Protein AF-A0A958IXK3-F1 (afdb_monomer)

Sequence (71 aa):
GEAPFIRQATLSVWENAAAIREYAYKNPDHIDAMRRTRSENWYSEELFARFLPIGSAGKWNGVDPLAKLFR

Structure (mmCIF, N/CA/C/O backbone):
data_AF-A0A958IXK3-F1
#
_entry.id   AF-A0A958IXK3-F1
#
loop_
_atom_site.group_PDB
_atom_site.id
_atom_site.type_symbol
_atom_site.label_atom_id
_atom_site.label_alt_id
_atom_site.label_comp_id
_atom_site.label_asym_id
_atom_site.label_entity_id
_atom_site.label_seq_id
_atom_site.pdbx_PDB_ins_code
_atom_site.Cartn_x
_atom_site.Cartn_y
_atom_site.Cartn_z
_atom_site.occupancy
_atom_site.B_iso_or_equiv
_atom_site.auth_seq_id
_atom_site.auth_comp_id
_atom_site.auth_asym_id
_atom_site.auth_atom_id
_atom_site.pdbx_PDB_model_num
ATOM 1 N N . GLY A 1 1 ? -5.533 -7.874 -13.409 1.00 55.03 1 GLY A N 1
ATOM 2 C CA . GLY A 1 1 ? -4.654 -8.380 -12.334 1.00 55.03 1 GLY A CA 1
ATOM 3 C C . GLY A 1 1 ? -4.350 -9.836 -12.594 1.00 55.03 1 GLY A C 1
ATOM 4 O O . GLY A 1 1 ? -5.202 -10.681 -12.349 1.00 55.03 1 GLY A O 1
ATOM 5 N N . GLU A 1 2 ? -3.190 -10.118 -13.178 1.00 57.00 2 GLU A N 1
ATOM 6 C CA . GLU A 1 2 ? -2.822 -11.450 -13.666 1.00 57.00 2 GLU A CA 1
ATOM 7 C C . GLU A 1 2 ? -2.561 -12.420 -12.493 1.00 57.00 2 GLU A C 1
ATOM 9 O O . GLU A 1 2 ? -1.456 -12.513 -11.973 1.00 57.00 2 GLU A O 1
ATOM 14 N N . ALA A 1 3 ? -3.605 -13.135 -12.063 1.00 61.84 3 ALA A N 1
ATOM 15 C CA . ALA A 1 3 ? -3.566 -14.286 -11.151 1.00 61.84 3 ALA A CA 1
ATOM 16 C C . ALA A 1 3 ? -2.982 -14.051 -9.728 1.00 61.84 3 ALA A C 1
ATOM 18 O O . ALA A 1 3 ? -1.890 -14.535 -9.421 1.00 61.84 3 ALA A O 1
ATOM 19 N N . PRO A 1 4 ? -3.742 -13.441 -8.794 1.00 59.00 4 PRO A N 1
ATOM 20 C CA . PRO A 1 4 ? -3.320 -13.230 -7.397 1.00 59.00 4 PRO A CA 1
ATOM 21 C C . PRO A 1 4 ? -3.115 -14.521 -6.578 1.00 59.00 4 PRO A C 1
ATOM 23 O O . PRO A 1 4 ? -2.563 -14.471 -5.487 1.00 59.00 4 PRO A O 1
ATOM 26 N N . PHE A 1 5 ? -3.546 -15.680 -7.088 1.00 63.00 5 PHE A N 1
ATOM 27 C CA . PHE A 1 5 ? -3.286 -16.990 -6.472 1.00 63.00 5 PHE A CA 1
ATOM 28 C C . PHE A 1 5 ? -1.958 -17.622 -6.917 1.00 63.00 5 PHE A C 1
ATOM 30 O O . PHE A 1 5 ? -1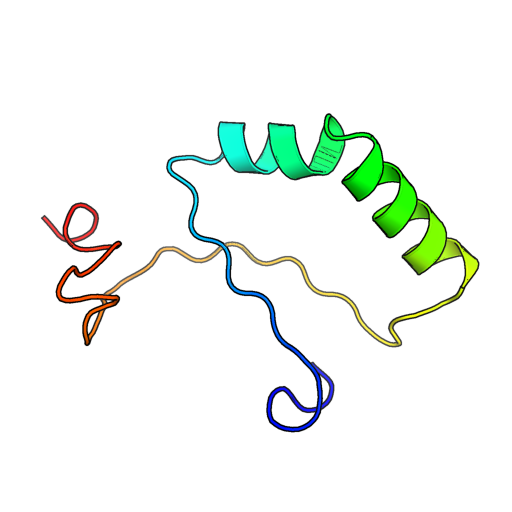.513 -18.591 -6.312 1.00 63.00 5 PHE A O 1
ATOM 37 N N . ILE A 1 6 ? -1.344 -17.099 -7.985 1.00 64.12 6 ILE A N 1
ATOM 38 C CA . ILE A 1 6 ? -0.093 -17.613 -8.568 1.00 64.12 6 ILE A CA 1
ATOM 39 C C . ILE A 1 6 ? 1.040 -16.593 -8.391 1.00 64.12 6 ILE A C 1
ATOM 41 O O . ILE A 1 6 ? 2.202 -16.972 -8.269 1.00 64.12 6 ILE A O 1
ATOM 45 N N . ARG A 1 7 ? 0.717 -15.295 -8.350 1.00 66.12 7 ARG A N 1
ATOM 46 C CA . ARG A 1 7 ? 1.682 -14.207 -8.169 1.00 66.12 7 ARG A CA 1
ATOM 47 C C . ARG A 1 7 ? 1.546 -13.583 -6.785 1.00 66.12 7 ARG A C 1
ATOM 49 O O . ARG A 1 7 ? 0.440 -13.420 -6.278 1.00 66.12 7 ARG A O 1
ATOM 56 N N . GLN A 1 8 ? 2.683 -13.219 -6.194 1.00 74.69 8 GLN A N 1
ATOM 57 C CA . GLN A 1 8 ? 2.738 -12.547 -4.899 1.00 74.69 8 GLN A CA 1
ATOM 58 C C . GLN A 1 8 ? 1.909 -11.256 -4.931 1.00 74.69 8 GLN A C 1
ATOM 60 O O . GLN A 1 8 ? 2.073 -10.426 -5.824 1.00 74.69 8 GLN A O 1
ATOM 65 N N . ALA A 1 9 ? 1.053 -11.080 -3.926 1.00 73.25 9 ALA A N 1
ATOM 66 C CA . ALA A 1 9 ? 0.340 -9.837 -3.680 1.00 73.25 9 ALA A CA 1
ATOM 67 C C . ALA A 1 9 ? 0.802 -9.254 -2.345 1.00 73.25 9 ALA A C 1
ATOM 69 O O . ALA A 1 9 ? 0.874 -9.960 -1.339 1.00 73.25 9 ALA A O 1
ATOM 70 N N . THR A 1 10 ? 1.093 -7.957 -2.337 1.00 81.38 10 THR A N 1
ATOM 71 C CA . THR A 1 10 ? 1.393 -7.217 -1.111 1.00 81.38 10 THR A CA 1
ATOM 72 C C . THR A 1 10 ? 0.167 -6.405 -0.729 1.00 81.38 10 THR A C 1
ATOM 74 O O . THR A 1 10 ? -0.346 -5.633 -1.539 1.00 81.38 10 THR A O 1
ATOM 77 N N . LEU A 1 11 ? -0.291 -6.563 0.512 1.00 79.12 11 LEU A N 1
ATOM 78 C CA . LEU A 1 11 ? -1.303 -5.699 1.107 1.00 79.12 11 LEU A CA 1
ATOM 79 C C . LEU A 1 11 ? -0.628 -4.802 2.145 1.00 79.12 11 LEU A C 1
ATOM 81 O O . LEU A 1 11 ? 0.032 -5.301 3.054 1.00 79.12 11 LEU A O 1
ATOM 85 N N . SER A 1 12 ? -0.839 -3.494 2.031 1.00 82.12 12 SER A N 1
ATOM 86 C CA . SER A 1 12 ? -0.324 -2.509 2.983 1.00 82.12 12 SER A CA 1
ATOM 87 C C . SER A 1 12 ? -1.477 -1.701 3.569 1.00 82.12 12 SER A C 1
ATOM 89 O O . SER A 1 12 ? -2.314 -1.183 2.829 1.00 82.12 12 SER A O 1
ATOM 91 N N . VAL A 1 13 ? -1.509 -1.578 4.896 1.00 80.94 13 VAL A N 1
ATOM 92 C CA . VAL A 1 13 ? -2.472 -0.747 5.630 1.00 80.94 13 VAL A CA 1
ATOM 93 C C . VAL A 1 13 ? -1.754 0.513 6.103 1.00 80.94 13 VAL A C 1
ATOM 95 O O . VAL A 1 13 ? -0.664 0.427 6.662 1.00 80.94 13 VAL A O 1
ATOM 98 N N . TRP A 1 14 ? -2.364 1.678 5.882 1.00 85.38 14 TRP A N 1
ATOM 99 C CA . TRP A 1 14 ? -1.780 2.982 6.202 1.00 85.38 14 TRP A CA 1
ATOM 100 C C . TRP A 1 14 ? -2.716 3.781 7.098 1.00 85.38 14 TRP A C 1
ATOM 102 O O . TRP A 1 14 ? -3.932 3.724 6.928 1.00 85.38 14 TRP A O 1
ATOM 112 N N . GLU A 1 15 ? -2.154 4.581 8.003 1.00 83.88 15 GLU A N 1
ATOM 113 C CA . GLU A 1 15 ? -2.951 5.430 8.896 1.00 83.88 15 GLU A CA 1
ATOM 114 C C . GLU A 1 15 ? -3.686 6.550 8.148 1.00 83.88 15 GLU A C 1
ATOM 116 O O . GLU A 1 15 ? -4.780 6.948 8.543 1.00 83.88 15 GLU A O 1
ATOM 121 N N . ASN A 1 16 ? -3.091 7.089 7.076 1.00 86.69 16 ASN A N 1
ATOM 122 C CA . ASN A 1 16 ? -3.678 8.168 6.284 1.00 86.69 16 ASN A CA 1
ATOM 123 C C . ASN A 1 16 ? -3.039 8.299 4.886 1.00 86.69 16 ASN A C 1
ATOM 125 O O . ASN A 1 16 ? -2.008 7.705 4.568 1.00 86.69 16 ASN A O 1
ATOM 129 N N . ALA A 1 17 ? -3.642 9.140 4.040 1.00 86.62 17 ALA A N 1
ATOM 130 C CA . ALA A 1 17 ? -3.185 9.382 2.670 1.00 86.62 17 ALA A CA 1
ATOM 131 C C . ALA A 1 17 ? -1.863 10.170 2.559 1.00 86.62 17 ALA A C 1
ATOM 133 O O . ALA A 1 17 ? -1.279 10.220 1.473 1.00 86.62 17 ALA A O 1
ATOM 134 N N . ALA A 1 18 ? -1.405 10.836 3.625 1.00 90.38 18 ALA A N 1
ATOM 135 C CA . ALA A 1 18 ? -0.093 11.483 3.630 1.00 90.38 18 ALA A CA 1
ATOM 136 C C . ALA A 1 18 ? 1.016 10.430 3.756 1.00 90.38 18 ALA A C 1
ATOM 138 O O . ALA A 1 18 ? 1.948 10.461 2.956 1.00 90.38 18 ALA A O 1
ATOM 139 N N . ALA A 1 19 ? 0.840 9.439 4.638 1.00 90.44 19 ALA A N 1
ATOM 140 C CA . ALA A 1 19 ? 1.762 8.312 4.791 1.00 90.44 19 ALA A CA 1
ATOM 141 C C . ALA A 1 19 ? 1.941 7.524 3.479 1.00 90.44 19 ALA A C 1
ATOM 143 O O . ALA A 1 19 ? 3.064 7.212 3.091 1.00 90.44 19 ALA A O 1
ATOM 144 N N . ILE A 1 20 ? 0.851 7.296 2.731 1.00 89.62 20 ILE A N 1
ATOM 145 C CA . ILE A 1 20 ? 0.915 6.662 1.400 1.00 89.62 20 ILE A CA 1
ATOM 146 C C . ILE A 1 20 ? 1.791 7.477 0.444 1.00 89.62 20 ILE A C 1
ATOM 148 O O . ILE A 1 20 ? 2.637 6.923 -0.253 1.00 89.62 20 ILE A O 1
ATOM 152 N N . ARG A 1 21 ? 1.580 8.798 0.381 1.00 89.44 21 ARG A N 1
ATOM 153 C CA . ARG A 1 21 ? 2.322 9.684 -0.531 1.00 89.44 21 ARG A CA 1
ATOM 154 C C . ARG A 1 21 ? 3.798 9.763 -0.170 1.00 89.44 21 ARG A C 1
ATOM 156 O O . ARG A 1 21 ? 4.637 9.803 -1.064 1.00 89.44 21 ARG A O 1
ATOM 163 N N . GLU A 1 22 ? 4.103 9.791 1.118 1.00 92.00 22 GLU A N 1
ATOM 164 C CA . GLU A 1 22 ? 5.473 9.768 1.611 1.00 92.00 22 GLU A CA 1
ATOM 165 C C . GLU A 1 22 ? 6.184 8.474 1.219 1.00 92.00 22 GLU A C 1
ATOM 167 O O . GLU A 1 22 ? 7.245 8.537 0.603 1.00 92.00 22 GLU A O 1
ATOM 172 N N . TYR A 1 23 ? 5.564 7.316 1.445 1.00 88.25 23 TYR A N 1
ATOM 173 C CA . TYR A 1 23 ? 6.129 6.046 0.998 1.00 88.25 23 TYR A CA 1
ATOM 174 C C . TYR A 1 23 ? 6.301 5.989 -0.527 1.00 88.25 23 TYR A C 1
ATOM 176 O O . TYR A 1 23 ? 7.383 5.674 -1.013 1.00 88.25 23 TYR A O 1
ATOM 184 N N . ALA A 1 24 ? 5.262 6.349 -1.286 1.00 87.06 24 ALA A N 1
ATOM 185 C CA . ALA A 1 24 ? 5.269 6.210 -2.738 1.00 87.06 24 ALA A CA 1
ATOM 186 C C . ALA A 1 24 ? 6.309 7.107 -3.429 1.00 87.06 24 ALA A C 1
ATOM 188 O O . ALA A 1 24 ? 6.906 6.691 -4.420 1.00 87.06 24 ALA A O 1
ATOM 189 N N . TYR A 1 25 ? 6.520 8.329 -2.924 1.00 86.06 25 TYR A N 1
ATOM 190 C CA . TYR A 1 25 ? 7.270 9.365 -3.646 1.00 86.06 25 TYR A CA 1
ATOM 191 C C . TYR A 1 25 ? 8.494 9.918 -2.919 1.00 86.06 25 TYR A C 1
ATOM 193 O O . TYR A 1 25 ? 9.240 10.679 -3.530 1.00 86.06 25 TYR A O 1
ATOM 201 N N . LYS A 1 26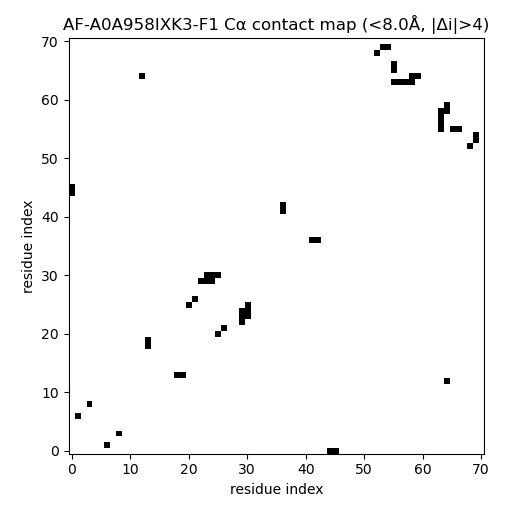 ? 8.706 9.598 -1.637 1.00 89.06 26 LYS A N 1
ATOM 202 C CA . LYS A 1 26 ? 9.882 10.064 -0.881 1.00 89.06 26 LYS A CA 1
ATOM 203 C C . LYS A 1 26 ? 10.820 8.939 -0.459 1.00 89.06 26 LYS A C 1
ATOM 205 O O . LYS A 1 26 ? 11.941 9.235 -0.061 1.00 89.06 26 LYS A O 1
ATOM 210 N N . ASN A 1 27 ? 10.400 7.677 -0.549 1.00 89.38 27 ASN A N 1
ATOM 211 C CA . ASN A 1 27 ? 11.274 6.544 -0.275 1.00 89.38 27 ASN A CA 1
ATOM 212 C C . ASN A 1 27 ? 12.156 6.242 -1.510 1.00 89.38 27 ASN A C 1
ATOM 214 O O . ASN A 1 27 ? 11.603 5.870 -2.549 1.00 89.38 27 ASN A O 1
ATOM 218 N N . PRO A 1 28 ? 13.497 6.368 -1.422 1.00 89.25 28 PRO A N 1
ATOM 219 C CA . PRO A 1 28 ? 14.399 6.126 -2.551 1.00 89.25 28 PRO A CA 1
ATOM 220 C C . PRO A 1 28 ? 14.272 4.722 -3.154 1.00 89.25 28 PRO A C 1
ATOM 222 O O . PRO A 1 28 ? 14.302 4.584 -4.376 1.00 89.25 28 PRO A O 1
ATOM 225 N N . ASP A 1 29 ? 14.055 3.702 -2.322 1.00 90.75 29 ASP A N 1
ATOM 226 C CA . ASP A 1 29 ? 13.942 2.311 -2.770 1.00 90.75 29 ASP A CA 1
ATOM 227 C C . ASP A 1 29 ? 12.652 2.093 -3.565 1.00 90.75 29 ASP A C 1
ATOM 229 O O . ASP A 1 29 ? 12.647 1.442 -4.611 1.00 90.75 29 ASP A O 1
ATOM 233 N N . HIS A 1 30 ? 11.545 2.689 -3.108 1.00 89.31 30 HIS A N 1
ATOM 234 C CA . HIS A 1 30 ? 10.277 2.621 -3.833 1.00 89.31 30 HIS A CA 1
ATOM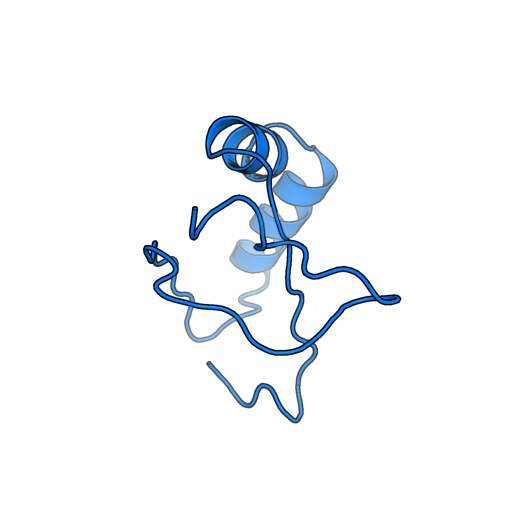 235 C C . HIS A 1 30 ? 10.353 3.380 -5.166 1.00 89.31 30 HIS A C 1
ATOM 237 O O . HIS A 1 30 ? 9.813 2.928 -6.177 1.00 89.31 30 HIS A O 1
ATOM 243 N N . ILE A 1 31 ? 11.055 4.516 -5.197 1.00 91.00 31 ILE A N 1
ATOM 244 C CA . ILE A 1 31 ? 11.288 5.277 -6.430 1.00 91.00 31 ILE A CA 1
ATOM 245 C C . ILE A 1 31 ? 12.100 4.455 -7.436 1.00 91.00 31 ILE A C 1
ATOM 247 O O . ILE A 1 31 ? 11.732 4.419 -8.613 1.00 91.00 31 ILE A O 1
ATOM 251 N N . ASP A 1 32 ? 13.162 3.768 -7.001 1.00 91.94 32 ASP A N 1
ATOM 252 C CA . ASP A 1 32 ? 13.935 2.906 -7.900 1.00 91.94 32 ASP A CA 1
ATOM 253 C C . ASP A 1 32 ? 13.099 1.727 -8.413 1.00 91.94 32 ASP A C 1
ATOM 255 O O . ASP A 1 32 ? 13.103 1.452 -9.614 1.00 91.94 32 ASP A O 1
ATOM 259 N N . ALA A 1 33 ? 12.294 1.101 -7.549 1.00 88.94 33 ALA A N 1
ATOM 260 C CA . ALA A 1 33 ? 11.363 0.057 -7.963 1.00 88.94 33 ALA A CA 1
ATOM 261 C C . ALA A 1 33 ? 10.390 0.560 -9.043 1.00 88.94 33 ALA A C 1
ATOM 263 O O . ALA A 1 33 ? 10.262 -0.073 -10.088 1.00 88.94 33 ALA A O 1
ATOM 264 N N . MET A 1 34 ? 9.770 1.734 -8.859 1.00 87.50 34 MET A N 1
ATOM 265 C CA . MET A 1 34 ? 8.898 2.341 -9.877 1.00 87.50 34 MET A CA 1
ATOM 266 C C . MET A 1 34 ? 9.632 2.603 -11.197 1.00 87.50 34 MET A C 1
ATOM 268 O O . MET A 1 34 ? 9.079 2.367 -12.274 1.00 87.50 34 MET A O 1
ATOM 272 N N . ARG A 1 35 ? 10.874 3.099 -11.135 1.00 89.31 35 ARG A N 1
ATOM 273 C CA . ARG A 1 35 ? 11.702 3.349 -12.322 1.00 89.31 35 ARG A CA 1
ATOM 274 C C . ARG A 1 35 ? 11.961 2.051 -13.086 1.00 89.31 35 ARG A C 1
ATOM 276 O O . ARG A 1 35 ? 11.794 2.029 -14.304 1.00 89.31 35 ARG A O 1
ATOM 283 N N . ARG A 1 36 ? 12.330 0.985 -12.374 1.00 89.38 36 ARG A N 1
ATOM 284 C CA . ARG A 1 36 ? 12.613 -0.334 -12.950 1.00 89.38 36 ARG A CA 1
ATOM 285 C C . ARG A 1 36 ? 11.378 -0.980 -13.557 1.00 89.38 36 ARG A C 1
ATOM 287 O O . ARG A 1 36 ? 11.453 -1.415 -14.701 1.00 89.38 36 ARG A O 1
ATOM 294 N N . THR A 1 37 ? 10.232 -0.921 -12.874 1.00 86.38 37 THR A N 1
ATOM 295 C CA . THR A 1 37 ? 8.938 -1.372 -13.416 1.00 86.38 37 THR A CA 1
ATOM 296 C C . THR A 1 37 ? 8.678 -0.786 -14.803 1.00 86.38 37 THR A C 1
ATOM 298 O O . THR A 1 37 ? 8.273 -1.510 -15.712 1.00 86.38 37 THR A O 1
ATOM 301 N N . ARG A 1 38 ? 8.955 0.515 -14.985 1.00 84.69 38 ARG A N 1
ATOM 302 C CA . ARG A 1 38 ? 8.765 1.217 -16.264 1.00 84.69 38 ARG A CA 1
ATOM 303 C C . ARG A 1 38 ? 9.817 0.863 -17.309 1.00 84.69 38 ARG A C 1
ATOM 305 O O . ARG A 1 38 ? 9.468 0.712 -18.472 1.00 84.69 38 ARG A O 1
ATOM 312 N N . SER A 1 39 ? 11.093 0.763 -16.932 1.00 90.06 39 SER A N 1
ATOM 313 C CA . SER A 1 39 ? 12.161 0.457 -17.896 1.00 90.06 39 SER A CA 1
ATOM 314 C C . SER A 1 39 ? 12.166 -1.001 -18.349 1.00 90.06 39 SER A C 1
ATOM 316 O O . SER A 1 39 ? 12.606 -1.294 -19.454 1.00 90.06 39 SER A O 1
ATOM 318 N N . GLU A 1 40 ? 11.709 -1.910 -17.490 1.00 90.38 40 GLU A N 1
ATOM 319 C CA . GLU A 1 40 ? 11.757 -3.357 -17.712 1.00 90.38 40 GLU A CA 1
ATOM 320 C C . GLU A 1 40 ? 10.394 -3.942 -18.139 1.00 90.38 40 GLU A C 1
ATOM 322 O O . GLU A 1 40 ? 10.302 -5.144 -18.370 1.00 90.38 40 GLU A O 1
ATOM 327 N N . ASN A 1 41 ? 9.342 -3.118 -18.270 1.00 83.75 41 ASN A N 1
ATOM 328 C CA . ASN A 1 41 ? 7.979 -3.534 -18.638 1.00 83.75 41 ASN A CA 1
ATOM 329 C C . ASN A 1 41 ? 7.453 -4.714 -17.796 1.00 83.75 41 ASN A C 1
ATOM 331 O O . ASN A 1 41 ? 6.922 -5.688 -18.329 1.00 83.75 41 ASN A O 1
ATOM 335 N N . TRP A 1 42 ? 7.601 -4.637 -16.468 1.00 82.44 42 TRP A N 1
ATOM 336 C CA . TRP A 1 42 ? 7.235 -5.740 -15.564 1.00 82.44 42 TRP A CA 1
ATOM 337 C C . TRP A 1 42 ? 5.746 -6.104 -15.578 1.00 82.44 42 TRP A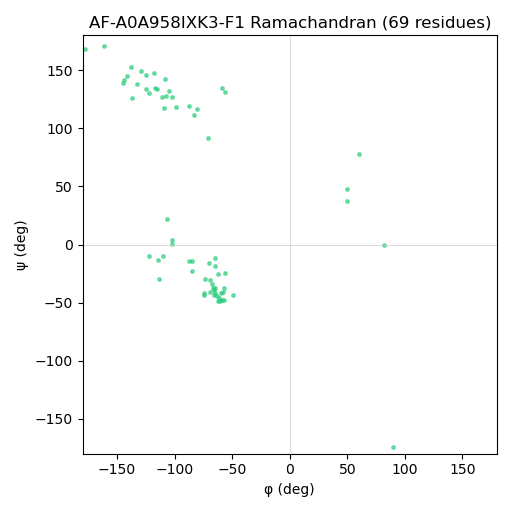 C 1
ATOM 339 O O . TRP A 1 42 ? 5.397 -7.242 -15.259 1.00 82.44 42 TRP A O 1
ATOM 349 N N . TYR A 1 43 ? 4.869 -5.162 -15.932 1.00 78.12 43 TYR A N 1
ATOM 350 C CA . TYR A 1 43 ? 3.424 -5.368 -15.951 1.00 78.12 43 TYR A CA 1
ATOM 351 C C . TYR A 1 43 ? 2.846 -5.039 -17.329 1.00 78.12 43 TYR A C 1
ATOM 353 O O . TYR A 1 43 ? 3.139 -3.991 -17.899 1.00 78.12 43 TYR A O 1
ATOM 361 N N . SER A 1 44 ? 1.991 -5.929 -17.834 1.00 78.31 44 SER A N 1
ATOM 362 C CA . SER A 1 44 ? 1.142 -5.709 -19.014 1.00 78.31 44 SER A CA 1
ATOM 363 C C . SER A 1 44 ? 0.038 -4.678 -18.741 1.00 78.31 44 SER A C 1
ATOM 365 O O . SER A 1 44 ? -0.359 -3.943 -19.641 1.00 78.31 44 SER A O 1
ATOM 367 N N . GLU A 1 45 ? -0.430 -4.605 -17.491 1.00 73.75 45 GLU A N 1
ATOM 368 C CA . GLU A 1 45 ? -1.475 -3.696 -17.017 1.00 73.75 45 GLU A CA 1
ATOM 369 C C . GLU A 1 45 ? -1.183 -3.231 -15.580 1.00 73.75 45 GLU A C 1
ATOM 371 O O . GLU A 1 45 ? -0.773 -4.024 -14.730 1.00 73.75 45 GLU A O 1
ATOM 376 N N . GLU A 1 46 ? -1.465 -1.961 -15.279 1.00 77.00 46 GLU A N 1
ATOM 377 C CA . GLU A 1 46 ? -1.363 -1.375 -13.936 1.00 77.00 46 GLU A CA 1
ATOM 378 C C . GLU A 1 46 ? -2.633 -0.565 -13.620 1.00 77.00 46 GLU A C 1
ATOM 380 O O . GLU A 1 46 ? -3.151 0.152 -14.477 1.00 77.00 46 GLU A O 1
ATOM 385 N N . LEU A 1 47 ? -3.154 -0.674 -12.391 1.00 78.25 47 LEU A N 1
ATOM 386 C CA . LEU A 1 47 ? -4.333 0.069 -11.938 1.00 78.25 47 LEU A CA 1
ATOM 387 C C . LEU A 1 47 ? -4.126 0.616 -10.525 1.00 78.25 47 LEU A C 1
ATOM 389 O O . LEU A 1 47 ? -3.903 -0.142 -9.582 1.00 78.25 47 LEU A O 1
ATOM 393 N N . PHE A 1 48 ? -4.327 1.925 -10.371 1.00 79.12 48 PHE A N 1
ATOM 394 C CA . PHE A 1 48 ? -4.458 2.580 -9.073 1.00 79.12 48 PHE A CA 1
ATOM 395 C C . PHE A 1 48 ? -5.901 3.031 -8.871 1.00 79.12 48 PHE A C 1
ATOM 397 O O . PHE A 1 48 ? -6.403 3.885 -9.598 1.00 79.12 48 PHE A O 1
ATOM 404 N N . ALA A 1 49 ? -6.560 2.488 -7.852 1.00 80.44 49 ALA A N 1
ATOM 405 C CA . ALA A 1 49 ? -7.909 2.880 -7.466 1.00 80.44 49 ALA A CA 1
ATOM 406 C C . ALA A 1 4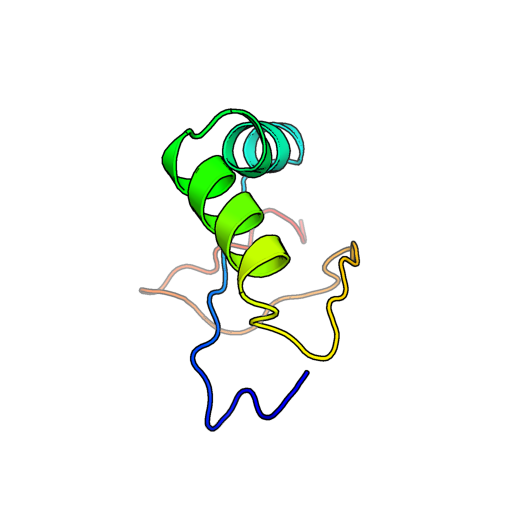9 ? -7.963 3.187 -5.967 1.00 80.44 49 ALA A C 1
ATOM 408 O O . ALA A 1 49 ? -7.216 2.619 -5.169 1.00 80.44 49 ALA A O 1
ATOM 409 N N . ARG A 1 50 ? -8.844 4.114 -5.582 1.00 80.50 50 ARG A N 1
ATOM 410 C CA . ARG A 1 50 ? -9.124 4.433 -4.180 1.00 80.50 50 ARG A CA 1
ATOM 411 C C . ARG A 1 50 ? -10.530 3.973 -3.850 1.00 80.50 50 ARG A C 1
ATOM 413 O O . ARG A 1 50 ? -11.477 4.374 -4.518 1.00 80.50 50 ARG A O 1
ATOM 420 N N . PHE A 1 51 ? -10.644 3.182 -2.797 1.00 82.12 51 PHE A N 1
ATOM 421 C CA . PHE A 1 51 ? -11.916 2.695 -2.286 1.00 82.12 51 PHE A CA 1
ATOM 422 C C . PHE A 1 51 ? -12.117 3.206 -0.866 1.00 82.12 51 PHE A C 1
ATOM 424 O O . PHE A 1 51 ? -11.152 3.361 -0.117 1.00 82.12 51 PHE A O 1
ATOM 431 N N . LEU A 1 52 ? -13.373 3.451 -0.503 1.00 81.94 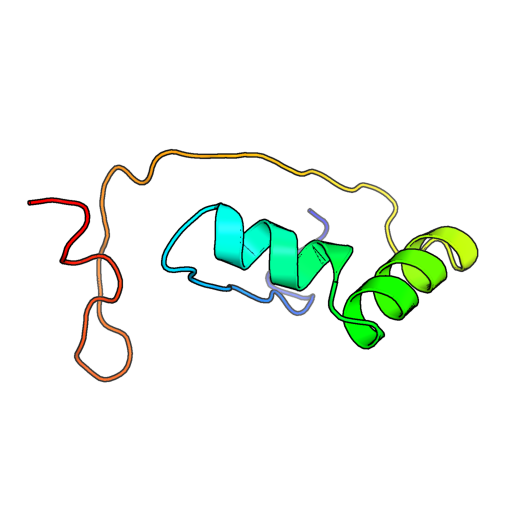52 LEU A N 1
ATOM 432 C CA . LEU A 1 52 ? -13.760 3.615 0.890 1.00 81.94 52 LEU A CA 1
ATOM 433 C C . LEU A 1 52 ? -14.073 2.218 1.449 1.00 81.94 52 LEU A C 1
ATOM 435 O O . LEU A 1 52 ? -14.967 1.560 0.911 1.00 81.94 52 LEU A O 1
ATOM 439 N N . PRO A 1 53 ? -13.360 1.734 2.481 1.00 83.50 53 PRO A N 1
ATOM 440 C CA . PRO A 1 53 ? -13.739 0.496 3.151 1.00 83.50 53 PRO A CA 1
ATOM 441 C C . PRO A 1 53 ? -15.160 0.616 3.716 1.00 83.50 53 PRO A C 1
ATOM 443 O O . PRO A 1 53 ? -15.478 1.619 4.348 1.00 83.50 53 PRO A O 1
ATOM 446 N N . ILE A 1 54 ? -15.999 -0.405 3.509 1.00 90.12 54 ILE A N 1
ATOM 447 C CA . ILE A 1 54 ? -17.381 -0.462 4.036 1.00 90.12 54 ILE A CA 1
ATOM 448 C C . ILE A 1 54 ? -17.568 -1.509 5.146 1.00 90.12 54 ILE A C 1
ATOM 450 O O . ILE A 1 54 ? -18.611 -1.545 5.789 1.00 90.12 54 ILE A O 1
ATOM 454 N N . GLY A 1 55 ? -16.567 -2.363 5.368 1.00 89.88 55 GLY A N 1
ATOM 455 C CA . GLY A 1 55 ? -16.545 -3.348 6.445 1.00 89.88 55 GLY A CA 1
ATOM 456 C C . GLY A 1 55 ? -15.242 -4.151 6.468 1.00 89.88 55 GLY A C 1
ATOM 457 O O . GLY A 1 55 ? -14.455 -4.106 5.518 1.00 89.88 55 GLY A O 1
ATOM 458 N N . SER A 1 56 ? -15.030 -4.893 7.552 1.00 90.31 56 SER A N 1
ATOM 459 C CA . SER A 1 56 ? -13.938 -5.855 7.744 1.00 90.31 56 SER A CA 1
ATOM 460 C C . SER A 1 56 ? -14.465 -7.127 8.407 1.00 90.31 56 SER A C 1
ATOM 462 O O . SER A 1 56 ? -15.454 -7.108 9.139 1.00 90.31 56 SER A O 1
ATOM 464 N N . ALA A 1 57 ? -13.794 -8.250 8.154 1.00 92.50 57 ALA A N 1
ATOM 465 C CA . ALA A 1 57 ? -14.042 -9.506 8.847 1.00 92.50 57 ALA A CA 1
ATOM 466 C C . ALA A 1 57 ? -12.716 -10.230 9.102 1.00 92.50 57 ALA A C 1
ATOM 468 O O . ALA A 1 57 ? -11.804 -10.188 8.276 1.00 92.50 57 ALA A O 1
ATOM 469 N N . GLY A 1 58 ? -12.624 -10.919 10.240 1.00 92.88 58 GLY A N 1
ATOM 470 C CA . GLY A 1 58 ? -11.405 -11.606 10.665 1.00 92.88 58 GLY A CA 1
ATOM 471 C C . GLY A 1 58 ? -10.471 -10.732 11.502 1.00 92.88 58 GLY A C 1
ATOM 472 O O . GLY A 1 58 ? -10.820 -9.632 11.929 1.00 92.88 58 GLY A O 1
ATOM 473 N N . LYS A 1 59 ? -9.295 -11.281 11.818 1.00 93.06 59 LYS A N 1
ATOM 474 C CA . LYS A 1 59 ? -8.298 -10.665 12.700 1.00 93.06 59 LYS A CA 1
ATOM 475 C C . LYS A 1 59 ? -6.894 -11.008 12.220 1.00 93.06 59 LYS A C 1
ATOM 477 O O . LYS A 1 59 ? -6.621 -12.159 11.892 1.00 93.06 59 LYS A O 1
ATOM 482 N N . TRP A 1 60 ? -5.995 -10.034 12.268 1.00 88.88 60 TRP A N 1
ATOM 483 C CA . TRP A 1 60 ? -4.560 -10.228 12.108 1.00 88.88 60 TRP A CA 1
ATOM 484 C C . TRP A 1 60 ? -3.907 -10.269 13.491 1.00 88.88 60 TRP A C 1
ATOM 486 O O . TRP A 1 60 ? -4.017 -9.309 14.251 1.00 88.88 60 TRP A O 1
ATOM 496 N N . ASN A 1 61 ? -3.265 -11.383 13.857 1.00 92.81 61 ASN A N 1
ATOM 497 C CA . ASN A 1 61 ? -2.700 -11.584 15.202 1.00 92.81 61 ASN A CA 1
ATOM 498 C C . ASN A 1 61 ? -3.696 -11.261 16.341 1.00 92.81 61 ASN A C 1
ATOM 500 O O . ASN A 1 61 ? -3.335 -10.685 17.362 1.00 92.81 61 ASN A O 1
ATOM 504 N N . GLY A 1 62 ? -4.978 -11.594 16.150 1.00 95.25 62 GLY A N 1
ATOM 505 C CA . GLY A 1 62 ? -6.034 -11.334 17.136 1.00 95.25 62 GLY A CA 1
ATOM 506 C C . GLY A 1 62 ? -6.609 -9.909 17.136 1.00 95.25 62 GLY A C 1
ATOM 507 O O . GLY A 1 62 ? -7.551 -9.646 17.888 1.00 95.25 62 GLY A O 1
ATOM 508 N N . VAL A 1 63 ? -6.125 -9.018 16.267 1.00 92.00 63 VAL A N 1
ATOM 509 C CA . VAL A 1 63 ? -6.572 -7.622 16.156 1.00 92.00 63 VAL A CA 1
ATOM 510 C C . VAL A 1 63 ? -7.181 -7.372 14.779 1.00 92.00 63 VAL A C 1
ATOM 512 O O . VAL A 1 63 ? -6.618 -7.776 13.768 1.00 92.00 63 VAL A O 1
ATOM 515 N N . ASP A 1 64 ? -8.332 -6.702 14.718 1.00 90.88 64 ASP A N 1
ATOM 516 C CA . ASP A 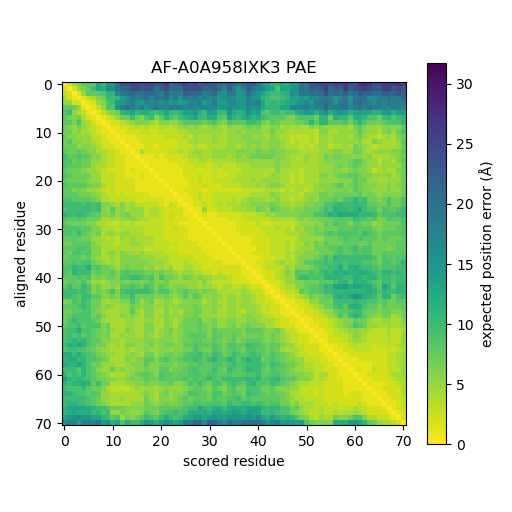1 64 ? -8.832 -6.161 13.451 1.00 90.88 64 ASP A CA 1
ATOM 517 C C . ASP A 1 64 ? -8.159 -4.797 13.196 1.00 90.88 64 ASP A C 1
ATOM 519 O O . ASP A 1 64 ? -8.431 -3.842 13.935 1.00 90.88 64 ASP A O 1
ATOM 523 N N . PRO A 1 65 ? -7.279 -4.680 12.181 1.00 86.75 65 PRO A N 1
ATOM 524 C CA . PRO A 1 65 ? -6.582 -3.431 11.886 1.00 86.75 65 PRO A CA 1
ATOM 525 C C . PRO A 1 65 ? -7.529 -2.304 11.446 1.00 86.75 65 PRO A C 1
ATOM 527 O O . PRO A 1 65 ? -7.156 -1.135 11.527 1.00 86.75 65 PRO A O 1
ATOM 530 N N . LEU A 1 66 ? -8.752 -2.627 11.013 1.00 87.81 66 LEU A N 1
ATOM 531 C CA . LEU A 1 66 ? -9.748 -1.670 10.533 1.00 87.81 66 LEU A CA 1
ATOM 532 C C . LEU A 1 66 ? -10.838 -1.364 11.576 1.00 87.81 66 LEU A C 1
ATOM 534 O O . LEU A 1 66 ? -11.725 -0.558 11.306 1.00 87.81 66 LEU A O 1
ATOM 538 N N . ALA A 1 67 ? -10.751 -1.909 12.797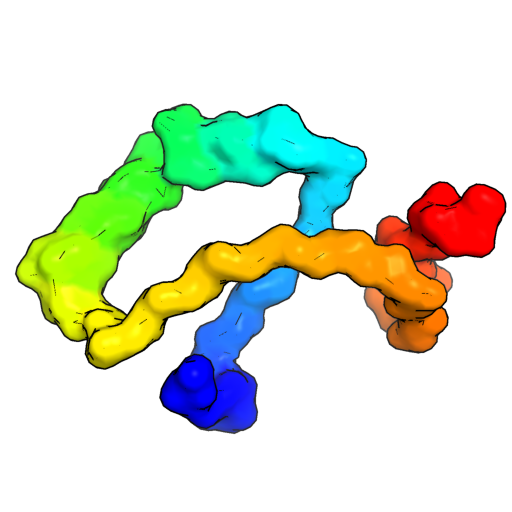 1.00 87.50 67 ALA A N 1
ATOM 539 C CA . ALA A 1 67 ? -11.782 -1.763 13.835 1.00 87.50 67 ALA A CA 1
ATOM 540 C C . ALA A 1 67 ? -12.131 -0.308 14.204 1.00 87.50 67 ALA A C 1
ATOM 542 O O . ALA A 1 67 ? -13.209 -0.037 14.732 1.00 87.50 67 ALA A O 1
ATOM 543 N N . LYS A 1 68 ? -11.209 0.636 13.976 1.00 84.38 68 LYS A N 1
ATOM 544 C CA . LYS A 1 68 ? -11.418 2.068 14.245 1.00 84.38 68 LYS A CA 1
ATOM 545 C C . LYS A 1 68 ? -12.121 2.809 13.101 1.00 84.38 68 LYS A C 1
ATOM 547 O O . LYS A 1 68 ? -12.551 3.932 13.322 1.00 84.38 68 LYS A O 1
ATOM 552 N N . LEU A 1 69 ? -12.213 2.219 11.907 1.00 81.12 69 LEU A N 1
ATOM 553 C CA . LEU A 1 69 ? -12.785 2.862 10.716 1.00 81.12 69 LEU A CA 1
ATOM 554 C C . LEU A 1 69 ? -14.311 2.734 10.630 1.00 81.12 69 LEU A C 1
ATOM 556 O O . LEU A 1 69 ? -14.938 3.538 9.953 1.00 81.12 69 LEU A O 1
ATOM 560 N N . PHE A 1 70 ? -14.895 1.739 11.301 1.00 76.69 70 PHE A N 1
ATOM 561 C CA . PHE A 1 70 ? -16.332 1.426 11.242 1.00 76.69 70 PHE A CA 1
ATOM 562 C C . PHE A 1 70 ? -17.095 1.817 12.515 1.00 76.69 70 PHE A C 1
ATOM 564 O O . PHE A 1 70 ? -18.135 1.233 12.811 1.00 76.69 70 PHE A O 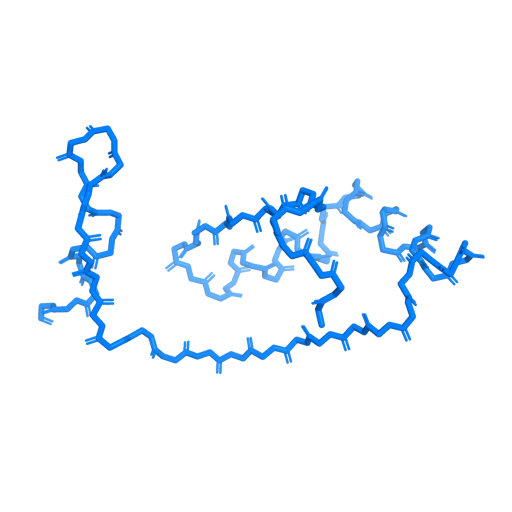1
ATOM 571 N N . ARG A 1 71 ? -16.545 2.747 13.303 1.00 63.22 71 ARG A N 1
ATOM 572 C CA . ARG A 1 71 ? -17.191 3.279 14.508 1.00 63.22 71 ARG A CA 1
ATOM 573 C C . ARG A 1 71 ? -17.950 4.560 14.218 1.00 63.22 71 ARG A C 1
ATOM 575 O O . ARG A 1 71 ? -17.452 5.346 13.386 1.00 63.22 71 ARG A O 1
#

Solvent-accessible surface area (backbone atoms only — not comparable to full-atom values): 5064 Å² total; per-residue (Å²): 130,90,48,74,92,81,39,94,76,88,87,85,88,70,97,45,75,63,61,51,49,44,50,60,72,68,34,68,68,50,43,50,50,56,52,46,43,66,76,67,60,74,60,98,74,88,86,90,83,90,80,81,86,89,77,87,83,78,58,62,97,85,38,52,93,60,65,79,75,81,110

Foldseek 3Di:
DPDCPVDPDDDDDDPDPVRVCCVCPVDPVNVVVVVCCVVVVVDPDDDDDDDQDPDDDDDDVNHDPCVVVND

Mean predicted aligned error: 6.65 Å

Radius of gyration: 15.25 Å; Cα contacts (8 Å, |Δi|>4): 28; chains: 1; bounding box: 32×29×36 Å

pLDDT: mean 83.18, std 9.39, range [55.03, 95.25]

Secondary structure (DSSP, 8-state):
---TTTS-------SSHHHHHHHHHH-HHHHHHHHHHHHHT--S-------------S-BTTB-TTTTT--